Protein AF-A0A7C5UT46-F1 (afdb_monomer_lite)

Organism: NCBI:txid2268181

Secondary structure (DSSP, 8-state):
------HHHHHHHHHTT--EEE--SSSPEEE--TT-HHHHHHHHHHTT--TTS--

Foldseek 3Di:
DPPDDPVVVVVVQQVVLHWDWDDDPPDIDIDHDPPRPSNLVVSCVVVVHDPPDDD

pLDDT: mean 90.16, std 10.42, range [43.25, 96.94]

InterPro domains:
  IPR006070 Threonylcarbamoyl-AMP synthase-like domain [PF01300] (12-55)
  IPR017945 DHBP synthase RibB-like alpha/beta domain superfamily [SSF55821] (7-55)

Radius of gyration: 12.19 Å; chains: 1; bounding box: 27×30×25 Å

Sequence (55 aa):
MEESINVKKTLKVLKNNGVVIIPTDTVPGIATRYSNIAGLKRMMKIKGRSINKPF

Structure (mmCIF, N/CA/C/O backbone):
data_AF-A0A7C5UT46-F1
#
_entry.id   AF-A0A7C5UT46-F1
#
loop_
_atom_site.group_PDB
_atom_site.id
_atom_site.type_symbol
_atom_site.label_atom_id
_atom_site.label_alt_id
_atom_site.label_comp_id
_atom_site.label_asym_id
_atom_site.label_entity_id
_atom_site.label_seq_id
_atom_site.pdbx_PDB_ins_code
_atom_site.Cartn_x
_atom_site.Cartn_y
_atom_site.Cartn_z
_atom_site.occupancy
_atom_site.B_iso_or_equiv
_atom_site.auth_seq_id
_atom_site.auth_comp_id
_atom_site.auth_asym_id
_atom_site.auth_atom_id
_atom_site.pdbx_PDB_model_num
ATOM 1 N N . MET A 1 1 ? -15.489 22.096 3.685 1.00 43.25 1 MET A N 1
ATOM 2 C CA . MET A 1 1 ? -15.972 20.703 3.795 1.00 43.25 1 MET A C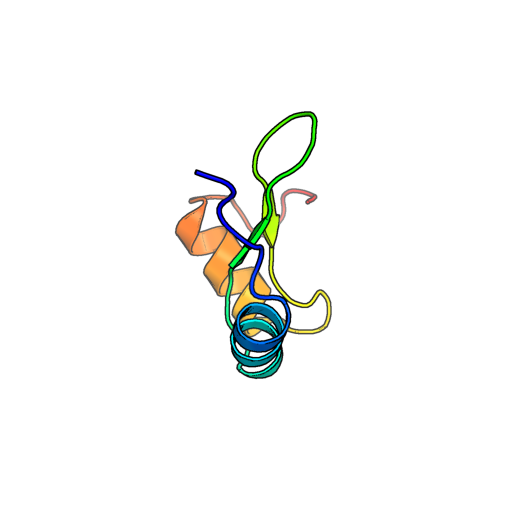A 1
ATOM 3 C C . MET A 1 1 ? -14.785 19.868 4.227 1.00 43.25 1 MET A C 1
ATOM 5 O O . MET A 1 1 ? -13.924 19.602 3.405 1.00 43.25 1 MET A O 1
ATOM 9 N N . GLU A 1 2 ? -14.683 19.557 5.517 1.00 54.09 2 GLU A N 1
ATOM 10 C CA . GLU A 1 2 ? -13.655 18.645 6.026 1.00 54.09 2 GLU A CA 1
ATOM 11 C C . GLU A 1 2 ? -14.047 17.233 5.572 1.00 54.09 2 GLU A C 1
ATOM 13 O O . GLU A 1 2 ? -14.978 16.626 6.109 1.00 54.09 2 GLU A O 1
ATOM 18 N N . GLU A 1 3 ? -13.427 16.728 4.511 1.00 60.00 3 GLU A N 1
ATOM 19 C CA . GLU A 1 3 ? -13.673 15.360 4.070 1.00 60.00 3 GLU A CA 1
ATOM 20 C C . GLU A 1 3 ? -12.990 14.417 5.072 1.00 60.00 3 GLU A C 1
ATOM 22 O O . GLU A 1 3 ? -11.794 14.148 5.004 1.00 60.00 3 GLU A O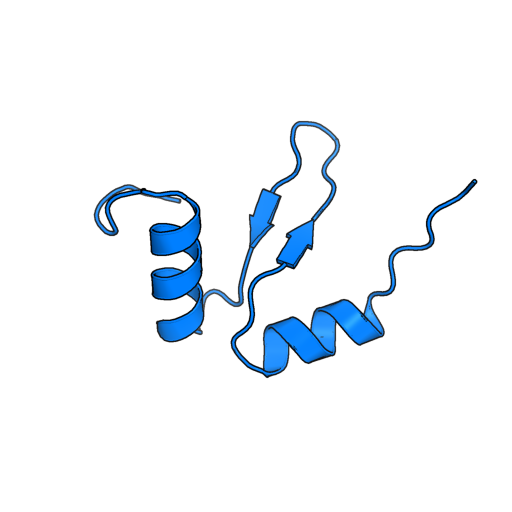 1
ATOM 27 N N . SER A 1 4 ? -13.741 13.987 6.092 1.00 71.94 4 SER A N 1
ATOM 28 C CA . SER A 1 4 ? -13.207 13.123 7.149 1.00 71.94 4 SER A CA 1
ATOM 29 C C . SER A 1 4 ? -12.633 11.824 6.562 1.00 71.94 4 SER A C 1
ATOM 31 O O . SER A 1 4 ? -13.340 11.009 5.961 1.00 71.94 4 SER A O 1
ATOM 33 N N . ILE A 1 5 ? -11.328 11.610 6.746 1.00 79.88 5 ILE A N 1
ATOM 34 C CA . ILE A 1 5 ? -10.649 10.380 6.332 1.00 79.88 5 ILE A CA 1
ATOM 35 C C . ILE A 1 5 ? -11.282 9.199 7.077 1.00 79.88 5 ILE A C 1
ATOM 37 O O . ILE A 1 5 ? -11.096 9.013 8.281 1.00 79.88 5 ILE A O 1
ATOM 41 N N . ASN A 1 6 ? -12.019 8.349 6.358 1.00 90.38 6 ASN A N 1
ATOM 42 C CA . ASN A 1 6 ? -12.648 7.172 6.954 1.00 90.38 6 ASN A CA 1
ATOM 43 C C . ASN A 1 6 ? -11.658 6.001 7.044 1.00 90.38 6 ASN A C 1
ATOM 45 O O . ASN A 1 6 ? -11.664 5.076 6.225 1.00 90.38 6 ASN A O 1
ATOM 49 N N . VAL A 1 7 ? -10.827 6.024 8.087 1.00 91.56 7 VAL A N 1
ATOM 50 C CA . VAL A 1 7 ? -9.795 5.005 8.350 1.00 91.56 7 VAL A CA 1
ATOM 51 C C . VAL A 1 7 ? -10.382 3.589 8.406 1.00 91.56 7 VAL A C 1
ATOM 53 O O . VAL A 1 7 ? -9.783 2.654 7.874 1.00 91.56 7 VAL A O 1
ATOM 56 N N . LYS A 1 8 ? -11.580 3.403 8.980 1.00 94.38 8 LYS A N 1
ATOM 57 C CA . LYS A 1 8 ? -12.231 2.080 9.069 1.00 94.38 8 LYS A CA 1
ATOM 58 C C . LYS A 1 8 ? -12.542 1.505 7.685 1.00 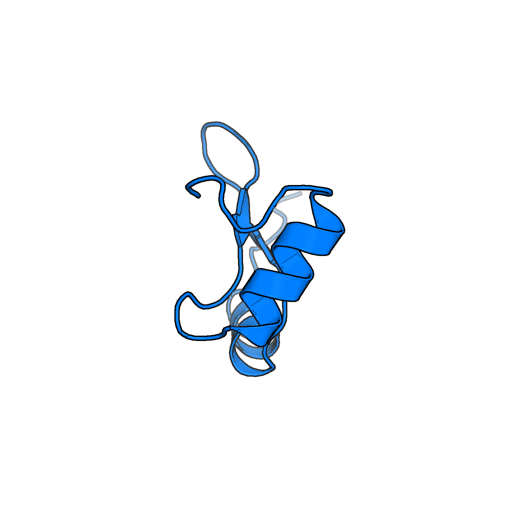94.38 8 LYS A C 1
ATOM 60 O O . LYS A 1 8 ? -12.273 0.328 7.432 1.00 94.38 8 LYS A O 1
ATOM 65 N N . LYS A 1 9 ? -13.067 2.329 6.775 1.00 93.94 9 LYS A N 1
ATOM 66 C CA . LYS A 1 9 ? -13.332 1.932 5.386 1.00 93.94 9 LYS A CA 1
ATOM 67 C C . LYS A 1 9 ? -12.028 1.612 4.654 1.00 93.94 9 LYS A C 1
ATOM 69 O O . LYS A 1 9 ? -11.940 0.563 4.017 1.00 93.94 9 LYS A O 1
ATOM 74 N N . THR A 1 10 ? -11.005 2.450 4.812 1.00 94.75 10 THR A N 1
ATOM 75 C CA . THR A 1 10 ? -9.666 2.232 4.240 1.00 94.75 10 THR A CA 1
ATOM 76 C C . THR A 1 10 ? -9.067 0.905 4.707 1.00 94.75 10 THR A C 1
ATOM 78 O O . THR A 1 10 ? -8.621 0.106 3.885 1.00 94.75 10 THR A O 1
ATOM 81 N N . LEU A 1 11 ? -9.136 0.603 6.007 1.00 94.94 11 LEU A N 1
ATOM 82 C CA . LEU A 1 11 ? -8.666 -0.667 6.563 1.00 94.94 11 LEU A CA 1
ATOM 83 C C . LEU A 1 11 ? -9.412 -1.869 5.981 1.00 94.94 11 LEU A C 1
ATOM 85 O O . LEU A 1 11 ? -8.779 -2.882 5.694 1.00 94.94 11 LEU A O 1
ATOM 89 N N . LYS A 1 12 ? -10.731 -1.773 5.772 1.00 96.44 12 LYS A N 1
ATOM 90 C CA . LYS A 1 12 ? -11.510 -2.845 5.131 1.00 96.44 12 LYS A CA 1
ATOM 91 C C . LYS A 1 12 ? -11.017 -3.115 3.707 1.00 96.44 12 LYS A C 1
ATOM 93 O O . LYS A 1 12 ? -10.832 -4.272 3.340 1.00 96.44 12 LYS A O 1
ATOM 98 N N . VAL A 1 13 ? -10.745 -2.065 2.930 1.00 96.12 13 VAL A N 1
ATOM 99 C CA . VAL A 1 13 ? -10.188 -2.197 1.572 1.00 96.12 13 VAL A CA 1
ATOM 100 C C . VAL A 1 13 ? -8.796 -2.831 1.614 1.00 96.12 13 VAL A C 1
ATOM 102 O O . VAL A 1 13 ? -8.547 -3.797 0.897 1.00 96.12 13 VAL A O 1
ATOM 105 N N . LEU A 1 14 ? -7.908 -2.346 2.485 1.00 95.62 14 LEU A N 1
ATOM 106 C CA . LEU A 1 14 ? -6.539 -2.856 2.616 1.00 95.62 14 LEU A CA 1
ATOM 107 C C . LEU A 1 14 ? -6.484 -4.316 3.098 1.00 95.62 14 LEU A C 1
ATOM 109 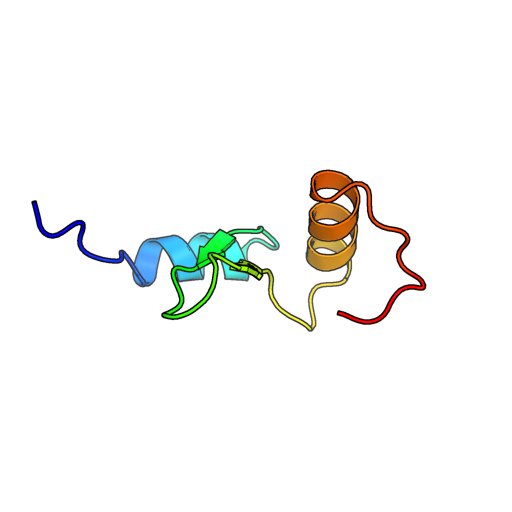O O . LEU A 1 14 ? -5.647 -5.080 2.619 1.00 95.62 14 LEU A O 1
ATOM 113 N N . LYS A 1 15 ? -7.368 -4.719 4.021 1.00 95.12 15 LYS A N 1
ATOM 114 C CA . LYS A 1 15 ? -7.484 -6.111 4.497 1.00 95.12 15 LYS A CA 1
ATOM 115 C C . LYS A 1 15 ? -8.005 -7.055 3.412 1.00 95.12 15 LYS A C 1
ATOM 117 O O . LYS A 1 15 ? -7.572 -8.198 3.361 1.00 95.12 15 LYS A O 1
ATOM 122 N N . ASN A 1 16 ? -8.850 -6.562 2.508 1.00 95.75 16 ASN A N 1
ATOM 123 C CA . ASN A 1 16 ? -9.409 -7.328 1.390 1.00 95.75 16 ASN A CA 1
ATOM 124 C C . ASN A 1 16 ? -8.555 -7.227 0.116 1.00 95.75 16 ASN A C 1
ATOM 126 O O . ASN A 1 16 ? -9.074 -7.208 -0.999 1.00 95.75 16 ASN A O 1
ATOM 130 N N . ASN A 1 17 ? -7.236 -7.123 0.279 1.00 94.88 17 ASN A N 1
ATOM 131 C CA . ASN A 1 17 ? -6.256 -7.032 -0.800 1.00 94.88 17 ASN A CA 1
ATOM 132 C C . ASN A 1 17 ? -6.439 -5.861 -1.790 1.00 94.88 17 ASN A C 1
ATOM 134 O O . ASN A 1 17 ? -5.895 -5.886 -2.898 1.00 94.88 17 ASN A O 1
ATOM 138 N N . GLY A 1 18 ? -7.186 -4.829 -1.397 1.00 96.25 18 GLY A N 1
ATOM 139 C CA . GLY A 1 18 ? -7.497 -3.674 -2.226 1.00 96.25 18 GLY A CA 1
ATOM 140 C C . GLY A 1 18 ? -6.370 -2.644 -2.323 1.00 96.25 18 GLY A C 1
ATOM 141 O O . GLY A 1 18 ? -5.291 -2.779 -1.745 1.00 96.25 18 GLY A O 1
ATOM 142 N N . VAL A 1 19 ? -6.652 -1.588 -3.082 1.00 96.94 19 VAL A N 1
ATOM 143 C CA . VAL A 1 19 ? -5.762 -0.444 -3.320 1.00 96.94 19 VAL A CA 1
ATOM 144 C C . VAL A 1 19 ? -6.528 0.821 -2.942 1.00 96.94 19 VAL A C 1
ATOM 146 O O . VAL A 1 19 ? -7.723 0.908 -3.232 1.00 96.94 19 VAL A O 1
ATOM 149 N N . VAL A 1 20 ? -5.861 1.771 -2.295 1.00 96.19 20 VAL A N 1
ATOM 150 C CA . VAL A 1 20 ? -6.436 3.038 -1.820 1.00 96.19 20 VAL A CA 1
ATOM 151 C C . VAL A 1 20 ? -5.602 4.218 -2.309 1.00 96.19 20 VAL A C 1
ATOM 153 O O . VAL A 1 20 ? -4.428 4.049 -2.636 1.00 96.19 20 VAL A O 1
ATOM 156 N N . ILE A 1 21 ? -6.208 5.402 -2.347 1.00 94.94 21 ILE A N 1
ATOM 157 C CA . ILE A 1 21 ? -5.493 6.672 -2.497 1.00 94.94 21 ILE A CA 1
ATOM 158 C C . ILE A 1 21 ? -5.387 7.295 -1.107 1.00 94.94 21 ILE A C 1
ATOM 160 O O .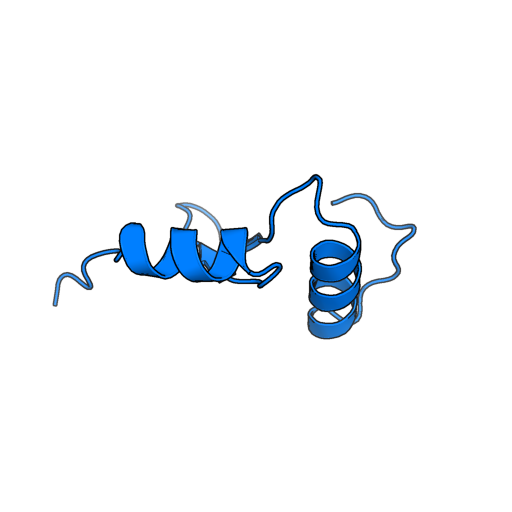 ILE A 1 21 ? -6.381 7.342 -0.381 1.00 94.94 21 ILE A O 1
ATOM 164 N N . ILE A 1 22 ? -4.187 7.722 -0.731 1.00 92.75 22 ILE A N 1
ATOM 165 C CA . ILE A 1 22 ? -3.895 8.353 0.555 1.00 92.75 22 ILE A CA 1
ATOM 166 C C . ILE A 1 22 ? -3.462 9.796 0.273 1.00 92.75 22 ILE A C 1
ATOM 168 O O . ILE A 1 22 ? -2.541 9.991 -0.528 1.00 92.75 22 ILE A O 1
ATOM 172 N N . PRO A 1 23 ? -4.104 10.803 0.890 1.00 91.75 23 PRO A N 1
ATOM 173 C CA . PRO A 1 23 ? -3.614 12.171 0.816 1.00 91.75 23 PRO A CA 1
ATOM 174 C C . PRO A 1 23 ? -2.267 12.262 1.540 1.00 91.75 23 PRO A C 1
ATOM 176 O O . PRO A 1 23 ? -2.083 11.668 2.601 1.00 91.75 23 PRO A O 1
ATOM 179 N N . THR A 1 24 ? -1.322 12.989 0.961 1.00 92.50 24 THR A N 1
ATOM 180 C CA . THR A 1 24 ? -0.063 13.347 1.624 1.00 92.50 24 THR A CA 1
ATOM 181 C C . THR A 1 24 ? 0.178 14.833 1.412 1.00 92.50 24 THR A C 1
ATOM 183 O O . THR A 1 24 ? -0.427 15.425 0.517 1.00 92.50 24 THR A O 1
ATOM 186 N N . ASP A 1 25 ? 1.084 15.418 2.189 1.00 95.19 25 ASP A N 1
ATOM 187 C CA . ASP A 1 25 ? 1.411 16.844 2.080 1.00 95.19 25 ASP A CA 1
ATOM 188 C C . ASP A 1 25 ? 2.087 17.203 0.746 1.00 95.19 25 ASP A C 1
ATOM 190 O O . ASP A 1 25 ? 2.110 18.366 0.356 1.00 95.19 25 ASP A O 1
ATOM 194 N N . THR A 1 26 ? 2.643 16.213 0.035 1.00 96.12 26 THR A N 1
ATOM 195 C CA . THR A 1 26 ? 3.348 16.426 -1.238 1.00 96.12 26 THR A CA 1
ATOM 196 C C . THR A 1 26 ? 2.470 16.071 -2.434 1.00 96.12 26 THR A C 1
ATOM 198 O O . THR A 1 26 ? 2.066 16.942 -3.198 1.00 96.12 26 THR A O 1
ATOM 201 N N . VAL A 1 27 ? 2.169 14.784 -2.613 1.00 94.62 27 VAL A N 1
ATOM 202 C CA . VAL A 1 27 ? 1.336 14.267 -3.704 1.00 94.62 27 VAL A CA 1
ATOM 203 C C . VAL A 1 27 ? 0.477 13.097 -3.217 1.00 94.62 27 VAL A C 1
ATOM 205 O O . VAL A 1 27 ? 0.955 12.263 -2.443 1.00 94.62 27 VAL A O 1
ATOM 208 N N . PR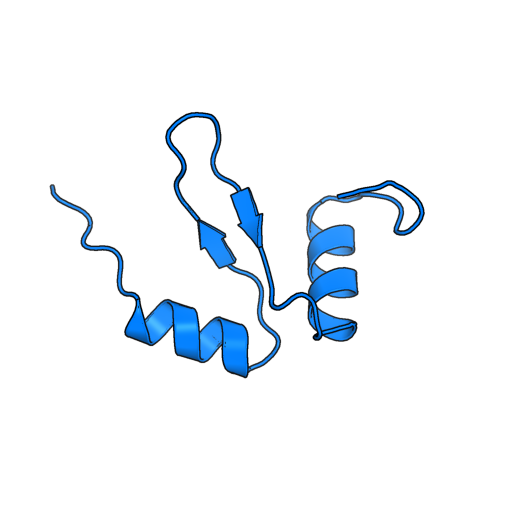O A 1 28 ? -0.784 12.966 -3.665 1.00 93.62 28 PRO A N 1
ATOM 209 C CA . PRO A 1 28 ? -1.598 11.805 -3.326 1.00 93.62 28 PRO A CA 1
ATOM 210 C C . PRO A 1 28 ? -0.924 10.492 -3.749 1.00 93.62 28 PRO A C 1
ATOM 212 O O . PRO A 1 28 ? -0.527 10.312 -4.903 1.00 93.62 28 PRO A O 1
ATOM 215 N N . GLY A 1 29 ? -0.806 9.558 -2.809 1.00 93.62 29 GLY A N 1
ATOM 216 C CA . GLY A 1 29 ? -0.178 8.259 -3.030 1.00 93.62 29 GLY A CA 1
ATOM 217 C C . GLY A 1 29 ? -1.208 7.172 -3.323 1.00 93.62 29 GLY A C 1
ATOM 218 O O . GLY A 1 29 ? -2.209 7.058 -2.623 1.00 93.62 29 GLY A O 1
ATOM 219 N N . ILE A 1 30 ? -0.950 6.320 -4.316 1.00 95.50 30 ILE A N 1
ATOM 220 C CA . ILE A 1 30 ? -1.672 5.048 -4.481 1.00 95.50 30 ILE A CA 1
ATOM 221 C C . ILE A 1 30 ? -0.958 3.986 -3.641 1.00 95.50 30 ILE A C 1
ATOM 223 O O . ILE A 1 30 ? 0.239 3.773 -3.827 1.00 95.50 30 ILE A O 1
ATOM 227 N N . ALA A 1 31 ? -1.687 3.302 -2.756 1.00 94.88 31 ALA A N 1
ATOM 228 C CA . ALA A 1 31 ? -1.118 2.368 -1.787 1.00 94.88 31 ALA A CA 1
ATOM 229 C C . ALA A 1 31 ? -1.928 1.069 -1.631 1.00 94.88 31 ALA A C 1
ATOM 231 O O . ALA A 1 31 ? -3.138 1.008 -1.857 1.00 94.88 31 ALA A O 1
ATOM 232 N N . THR A 1 32 ? -1.249 0.013 -1.188 1.00 96.50 32 THR A N 1
ATOM 233 C CA . THR A 1 32 ? -1.818 -1.280 -0.775 1.00 96.50 32 THR A CA 1
ATOM 234 C C . THR A 1 32 ? -0.962 -1.867 0.353 1.00 96.50 32 THR A C 1
ATOM 236 O O . THR A 1 32 ? 0.090 -1.317 0.677 1.00 96.50 32 THR A O 1
ATOM 239 N N . ARG A 1 33 ? -1.380 -2.976 0.975 1.00 95.75 33 ARG A N 1
ATOM 240 C CA . ARG A 1 33 ? -0.536 -3.653 1.976 1.00 95.75 33 ARG A CA 1
ATOM 241 C C . ARG A 1 33 ? 0.724 -4.194 1.301 1.00 95.75 33 ARG A C 1
ATOM 243 O O . ARG A 1 33 ? 0.621 -4.938 0.333 1.00 95.75 33 ARG A O 1
ATOM 250 N N . TYR A 1 34 ? 1.892 -3.890 1.863 1.00 92.25 34 TYR A N 1
ATOM 251 C CA . TYR A 1 34 ? 3.181 -4.348 1.332 1.00 92.25 34 TYR A CA 1
ATOM 252 C C . TYR A 1 34 ? 3.272 -5.879 1.217 1.00 92.25 34 TYR A C 1
ATOM 254 O O . TYR A 1 34 ? 3.731 -6.406 0.212 1.00 92.25 34 TYR A O 1
ATOM 262 N N . SER A 1 35 ? 2.746 -6.609 2.203 1.00 92.94 35 SER A N 1
ATOM 263 C CA . SER A 1 35 ? 2.725 -8.077 2.191 1.00 92.94 35 SER A CA 1
ATOM 264 C C . SER A 1 35 ? 1.703 -8.693 1.223 1.00 92.94 35 SER A C 1
ATOM 266 O O . SER A 1 35 ? 1.643 -9.913 1.091 1.00 92.94 35 SER A O 1
ATOM 268 N N . ASN A 1 36 ? 0.887 -7.885 0.538 1.00 91.56 36 ASN A N 1
ATOM 269 C CA . ASN A 1 36 ? -0.130 -8.357 -0.394 1.00 91.56 36 ASN A CA 1
ATOM 270 C C . ASN A 1 36 ? 0.356 -8.250 -1.848 1.00 91.56 36 ASN A C 1
ATOM 272 O O . ASN A 1 36 ? 0.148 -7.243 -2.531 1.00 91.56 36 ASN A O 1
ATOM 276 N N . ILE A 1 37 ? 0.928 -9.342 -2.355 1.00 92.75 37 ILE A N 1
ATOM 277 C CA . ILE A 1 37 ? 1.430 -9.437 -3.734 1.00 92.75 37 ILE A CA 1
ATOM 278 C C . ILE A 1 37 ? 0.327 -9.147 -4.769 1.00 92.75 37 ILE A C 1
ATOM 280 O O . ILE A 1 37 ? 0.587 -8.493 -5.781 1.00 92.75 37 ILE A O 1
ATOM 284 N N . ALA A 1 38 ? -0.913 -9.591 -4.533 1.00 93.81 38 ALA A N 1
ATOM 285 C CA . ALA A 1 38 ? -2.025 -9.345 -5.455 1.00 93.81 38 ALA A CA 1
ATOM 286 C C . ALA A 1 38 ? -2.380 -7.850 -5.533 1.00 93.81 38 ALA A C 1
ATOM 288 O O . ALA A 1 38 ? -2.600 -7.315 -6.622 1.00 93.81 38 ALA A O 1
ATOM 289 N N . GLY A 1 39 ? -2.364 -7.159 -4.392 1.00 95.19 39 GLY A N 1
ATOM 290 C CA . GLY A 1 39 ? -2.546 -5.710 -4.318 1.00 95.19 39 GLY A CA 1
ATOM 291 C C . GLY A 1 39 ? -1.425 -4.951 -5.010 1.00 95.19 39 GLY A C 1
ATOM 292 O O . GLY A 1 39 ? -1.712 -4.023 -5.763 1.00 95.19 39 GLY A O 1
ATOM 293 N N . LEU A 1 40 ? -0.168 -5.370 -4.825 1.00 94.00 40 LEU A N 1
ATOM 294 C CA . LEU A 1 40 ? 0.981 -4.772 -5.513 1.00 94.00 40 LEU A CA 1
ATOM 295 C C . LEU A 1 40 ? 0.841 -4.907 -7.034 1.00 94.00 40 LEU A C 1
ATOM 297 O O . LEU A 1 40 ? 0.936 -3.911 -7.750 1.00 94.00 40 LEU A O 1
ATOM 301 N N . LYS A 1 41 ? 0.516 -6.105 -7.539 1.00 92.94 41 LYS A N 1
ATOM 302 C CA . LYS A 1 41 ? 0.255 -6.330 -8.973 1.00 92.94 41 LYS A CA 1
ATOM 303 C C . LYS A 1 41 ? -0.890 -5.454 -9.487 1.00 92.94 41 LYS A C 1
ATOM 305 O O . LYS A 1 41 ? -0.763 -4.837 -10.545 1.00 92.94 41 LYS A O 1
ATOM 310 N N . ARG A 1 42 ? -1.991 -5.352 -8.731 1.00 94.44 42 ARG A N 1
ATOM 311 C CA . ARG A 1 42 ? -3.136 -4.492 -9.073 1.00 94.44 42 ARG A CA 1
ATOM 312 C C . ARG A 1 42 ? -2.739 -3.018 -9.120 1.00 94.44 42 ARG A C 1
ATOM 314 O O . ARG A 1 42 ? -3.088 -2.337 -10.077 1.00 94.44 42 ARG A O 1
ATOM 321 N N . MET A 1 43 ? -1.995 -2.539 -8.127 1.00 95.25 43 MET A N 1
ATOM 322 C CA . MET A 1 43 ? -1.495 -1.167 -8.060 1.00 95.25 43 MET A CA 1
ATOM 323 C C . MET A 1 43 ? -0.581 -0.841 -9.247 1.00 95.25 43 MET A C 1
ATOM 325 O O . MET A 1 43 ? -0.749 0.199 -9.877 1.00 95.25 43 MET A O 1
ATOM 329 N N . MET A 1 44 ? 0.344 -1.738 -9.594 1.00 93.81 44 MET A N 1
ATOM 330 C CA . MET A 1 44 ? 1.247 -1.552 -10.735 1.00 93.81 44 MET A CA 1
ATOM 331 C C . MET A 1 44 ? 0.496 -1.553 -12.069 1.00 93.81 44 MET A C 1
ATOM 333 O O . MET A 1 44 ? 0.780 -0.708 -12.918 1.00 93.81 44 MET A O 1
ATOM 337 N N . LYS A 1 45 ? -0.527 -2.408 -12.216 1.00 94.19 45 LYS A N 1
ATOM 338 C CA . LYS A 1 45 ? -1.441 -2.392 -13.369 1.00 94.19 45 LYS A CA 1
ATOM 339 C C . LYS A 1 45 ? -2.201 -1.067 -13.477 1.00 94.19 45 LYS A C 1
ATOM 341 O O . LYS A 1 45 ? -2.244 -0.500 -14.560 1.00 94.19 45 LYS A O 1
ATOM 346 N N . ILE A 1 46 ? -2.754 -0.558 -12.369 1.00 94.50 46 ILE A N 1
ATOM 347 C CA . ILE A 1 46 ? -3.443 0.748 -12.325 1.00 94.50 46 ILE A CA 1
ATOM 348 C C . ILE A 1 46 ? -2.490 1.877 -12.738 1.00 94.50 46 ILE A C 1
ATOM 350 O O . ILE A 1 46 ? -2.868 2.738 -13.522 1.00 94.50 46 ILE A O 1
ATOM 354 N N . LYS A 1 47 ? -1.244 1.856 -12.247 1.00 92.25 47 LYS A N 1
ATOM 355 C CA . LYS A 1 47 ? -0.218 2.859 -12.578 1.00 92.25 47 LYS A CA 1
ATOM 356 C C . LYS A 1 47 ? 0.368 2.704 -13.989 1.00 92.25 47 LYS A C 1
ATOM 358 O O . LYS A 1 47 ? 1.172 3.544 -14.378 1.00 92.25 47 LYS A O 1
ATOM 363 N N . GLY A 1 48 ? 0.078 1.612 -14.705 1.00 94.12 48 GLY A N 1
ATOM 364 C CA . GLY A 1 48 ? 0.789 1.259 -15.940 1.00 94.12 48 GLY A CA 1
ATOM 365 C C . GLY A 1 48 ? 2.308 1.119 -15.745 1.00 94.12 48 GLY A C 1
ATOM 366 O O . GLY A 1 48 ? 3.082 1.394 -16.659 1.00 94.12 48 GLY A O 1
ATOM 367 N N . ARG A 1 49 ? 2.762 0.754 -14.536 1.00 90.19 49 ARG A N 1
ATOM 368 C CA . ARG A 1 49 ? 4.185 0.727 -14.151 1.00 90.19 49 ARG A CA 1
ATOM 369 C C . ARG A 1 49 ? 4.717 -0.707 -14.162 1.00 90.19 49 ARG A C 1
ATOM 371 O O . ARG A 1 49 ? 4.079 -1.610 -13.633 1.00 90.19 49 ARG A O 1
ATOM 378 N N . SER A 1 50 ? 5.919 -0.908 -14.708 1.00 88.38 50 SER A N 1
ATOM 379 C CA . SER A 1 50 ? 6.619 -2.202 -14.643 1.00 88.38 50 SER A CA 1
ATOM 380 C C . SER A 1 50 ? 6.929 -2.599 -13.200 1.00 88.38 50 SER A C 1
ATOM 382 O O . SER A 1 50 ? 7.453 -1.780 -12.445 1.00 88.38 50 SER A O 1
ATOM 384 N N . ILE A 1 51 ? 6.658 -3.862 -12.849 1.00 82.81 51 ILE A N 1
ATOM 385 C CA . ILE A 1 51 ? 6.883 -4.440 -11.512 1.00 82.81 51 ILE A CA 1
ATOM 386 C C . ILE A 1 51 ? 8.353 -4.397 -11.069 1.00 82.81 51 ILE A C 1
ATOM 388 O O . ILE A 1 51 ? 8.626 -4.388 -9.877 1.00 82.81 51 ILE A O 1
ATOM 392 N N . ASN A 1 52 ? 9.286 -4.308 -12.020 1.00 85.75 52 ASN A N 1
ATOM 393 C CA . ASN A 1 52 ? 10.723 -4.261 -11.744 1.00 85.75 52 ASN A CA 1
ATOM 394 C C . ASN A 1 52 ? 11.213 -2.859 -11.350 1.00 85.75 52 ASN A C 1
ATOM 396 O O . ASN A 1 52 ? 12.386 -2.690 -11.030 1.00 85.75 52 ASN A O 1
ATOM 400 N N . LYS A 1 53 ? 10.351 -1.834 -11.407 1.00 85.94 53 LYS A N 1
ATOM 401 C CA . LYS A 1 53 ? 10.708 -0.495 -10.934 1.00 85.94 53 LYS A CA 1
ATOM 402 C C . LYS A 1 53 ? 10.501 -0.407 -9.419 1.00 85.94 53 LYS A C 1
ATOM 404 O O . LYS A 1 53 ? 9.441 -0.833 -8.956 1.00 85.94 53 LYS A O 1
ATOM 409 N N . PRO A 1 54 ? 11.434 0.216 -8.673 1.00 82.75 54 PRO A N 1
ATOM 410 C CA . PRO A 1 54 ? 11.256 0.451 -7.243 1.00 82.75 54 PRO A CA 1
ATOM 411 C C . PRO A 1 54 ? 9.996 1.288 -6.977 1.00 82.75 54 PRO A C 1
ATOM 413 O O . PRO A 1 54 ? 9.503 1.987 -7.879 1.00 82.75 54 PRO A O 1
ATOM 416 N N . PHE A 1 55 ? 9.462 1.159 -5.760 1.00 78.75 55 PHE A N 1
ATOM 417 C CA . PHE A 1 55 ? 8.273 1.885 -5.312 1.00 78.75 55 PHE A CA 1
ATOM 418 C C . PHE A 1 55 ? 8.573 3.352 -5.045 1.00 78.75 55 PHE A C 1
ATOM 420 O O . PHE A 1 55 ? 9.630 3.630 -4.442 1.00 78.75 55 PHE A O 1
#